Protein AF-A0A2U1WDA7-F1 (afdb_monomer_lite)

Foldseek 3Di:
DDFPDWFAAPVLKIWTWDKDFDDDPDPPAGKIKIWTFIFNNDDDDPPPCPRTPDTDDIDIDGHCVPPVNVVVVVVVSVVSNVVRNVVSVVVVPPPPPPPCDVVNVVVVVVVVVPDD

Structure (mmCIF, N/CA/C/O backbone):
data_AF-A0A2U1WDA7-F1
#
_entry.id   AF-A0A2U1WDA7-F1
#
loop_
_atom_site.group_PDB
_atom_site.id
_atom_site.type_symbol
_atom_site.label_atom_id
_atom_site.label_alt_id
_atom_site.label_comp_id
_atom_site.label_asym_id
_atom_site.label_entity_id
_atom_site.label_seq_id
_atom_site.pdbx_PDB_ins_code
_atom_site.Cartn_x
_atom_site.Cartn_y
_atom_site.Cartn_z
_atom_site.occupancy
_atom_site.B_iso_or_equiv
_atom_site.auth_seq_id
_atom_site.auth_comp_id
_atom_site.auth_asym_id
_atom_site.auth_atom_id
_atom_site.pdbx_PDB_model_num
ATOM 1 N N . MET A 1 1 ? 1.198 -11.145 -5.969 1.00 81.44 1 MET A N 1
ATOM 2 C CA . MET A 1 1 ? 0.897 -9.992 -5.100 1.00 81.44 1 MET A CA 1
ATOM 3 C C . MET A 1 1 ? 1.524 -10.260 -3.754 1.00 81.44 1 MET A C 1
ATOM 5 O O . MET A 1 1 ? 1.516 -11.413 -3.340 1.00 81.44 1 MET A O 1
ATOM 9 N N . VAL A 1 2 ? 2.064 -9.236 -3.106 1.00 88.19 2 VAL A N 1
ATOM 10 C CA . VAL A 1 2 ? 2.672 -9.324 -1.777 1.00 88.19 2 VAL A CA 1
ATOM 11 C C . VAL A 1 2 ? 2.154 -8.162 -0.936 1.00 88.19 2 VAL A C 1
ATOM 13 O O . VAL A 1 2 ? 2.193 -7.021 -1.388 1.00 88.19 2 VAL A O 1
ATOM 16 N N . VAL A 1 3 ? 1.664 -8.434 0.274 1.00 89.62 3 VAL A N 1
ATOM 17 C CA . VAL A 1 3 ? 1.397 -7.372 1.254 1.00 89.62 3 VAL A CA 1
ATOM 18 C C . VAL A 1 3 ? 2.739 -6.976 1.857 1.00 89.62 3 VAL A C 1
ATOM 20 O O . VAL A 1 3 ? 3.414 -7.798 2.468 1.00 89.62 3 VAL A O 1
ATOM 23 N N . LEU A 1 4 ? 3.150 -5.733 1.626 1.00 93.00 4 LEU A N 1
ATOM 24 C CA . LEU A 1 4 ? 4.424 -5.203 2.104 1.00 93.00 4 LEU A CA 1
ATOM 25 C C . LEU A 1 4 ? 4.319 -4.639 3.522 1.00 93.00 4 LEU A C 1
ATOM 27 O O . LEU A 1 4 ? 5.334 -4.567 4.211 1.00 93.00 4 LEU A O 1
ATOM 31 N N . HIS A 1 5 ? 3.128 -4.178 3.918 1.00 94.00 5 HIS A N 1
ATOM 32 C CA . HIS A 1 5 ? 2.869 -3.586 5.231 1.00 94.00 5 HIS A CA 1
ATOM 33 C C . HIS A 1 5 ? 1.374 -3.513 5.533 1.00 94.00 5 HIS A C 1
ATOM 35 O O . HIS A 1 5 ? 0.576 -3.294 4.619 1.00 94.00 5 HIS A O 1
ATOM 41 N N . THR A 1 6 ? 1.029 -3.618 6.814 1.00 92.50 6 THR A N 1
ATOM 42 C CA . THR A 1 6 ? -0.327 -3.429 7.336 1.00 92.50 6 THR A CA 1
ATOM 43 C C . THR A 1 6 ? -0.252 -2.585 8.601 1.00 92.50 6 THR A C 1
ATOM 45 O O . THR A 1 6 ? 0.450 -2.953 9.539 1.00 92.50 6 THR A O 1
ATOM 48 N N . ALA A 1 7 ? -1.002 -1.488 8.637 1.00 92.56 7 ALA A N 1
ATOM 49 C CA . ALA A 1 7 ? -1.170 -0.639 9.807 1.00 92.56 7 ALA A CA 1
ATOM 50 C C . ALA A 1 7 ? -2.637 -0.680 10.257 1.00 92.56 7 ALA A C 1
ATOM 52 O O . ALA A 1 7 ? -3.526 -0.284 9.502 1.00 92.56 7 ALA A O 1
ATOM 53 N N . ALA A 1 8 ? -2.887 -1.177 11.467 1.00 90.25 8 ALA A N 1
ATOM 54 C CA . ALA A 1 8 ? -4.227 -1.258 12.041 1.00 90.25 8 ALA A CA 1
ATOM 55 C C . ALA A 1 8 ? -4.585 0.039 12.777 1.00 90.25 8 ALA A C 1
ATOM 57 O O . ALA A 1 8 ? -3.786 0.555 13.561 1.00 90.25 8 ALA A O 1
ATOM 58 N N . ALA A 1 9 ? -5.784 0.557 12.528 1.00 88.00 9 ALA A N 1
ATOM 59 C CA . ALA A 1 9 ? -6.375 1.667 13.261 1.00 88.00 9 ALA A CA 1
ATOM 60 C C . ALA A 1 9 ? -7.216 1.156 14.443 1.00 88.00 9 ALA A C 1
ATOM 62 O O . ALA A 1 9 ? -7.683 0.017 14.458 1.00 88.00 9 ALA A O 1
ATOM 63 N N . CYS A 1 10 ? -7.435 2.012 15.442 1.00 82.19 10 CYS A N 1
ATOM 64 C CA . CYS A 1 10 ? -8.169 1.644 16.658 1.00 82.19 10 CYS A CA 1
ATOM 65 C C . CYS A 1 10 ? -9.668 1.386 16.435 1.00 82.19 10 CYS A C 1
ATOM 67 O O . CYS A 1 10 ? -10.298 0.738 17.263 1.00 82.19 10 CYS A O 1
ATOM 69 N N . ASP A 1 11 ? -10.239 1.875 15.335 1.00 82.00 11 ASP A N 1
ATOM 70 C CA . ASP A 1 11 ? -11.646 1.674 14.968 1.00 82.00 11 ASP A CA 1
ATOM 71 C C . ASP A 1 11 ? -11.886 0.393 14.151 1.00 82.00 11 ASP A C 1
ATOM 73 O O . ASP A 1 11 ? -12.978 0.178 13.628 1.00 82.00 11 ASP A O 1
ATOM 77 N N . GLY A 1 12 ? -10.864 -0.460 14.039 1.00 80.75 12 GLY A N 1
ATOM 78 C CA . GLY A 1 12 ? -10.935 -1.742 13.351 1.00 80.75 12 GLY A CA 1
ATOM 79 C C . GLY A 1 12 ? -10.576 -1.684 11.870 1.00 80.75 12 GLY A C 1
ATOM 80 O O . GLY A 1 12 ? -10.477 -2.740 11.257 1.00 80.75 12 GLY A O 1
ATOM 81 N N . ARG A 1 13 ? -10.325 -0.508 11.281 1.00 86.56 13 ARG A N 1
ATOM 82 C CA . ARG A 1 13 ? -9.858 -0.405 9.889 1.00 86.56 13 ARG A CA 1
ATOM 83 C C . ARG A 1 13 ? -8.381 -0.759 9.758 1.00 86.56 13 ARG A C 1
ATOM 85 O O . ARG A 1 13 ? -7.596 -0.508 10.667 1.00 86.56 13 ARG A O 1
ATOM 92 N N . ASN A 1 14 ? -7.969 -1.248 8.586 1.00 90.19 14 ASN A N 1
ATOM 93 C CA . ASN A 1 14 ? -6.544 -1.427 8.280 1.00 90.19 14 ASN A CA 1
ATOM 94 C C . ASN A 1 14 ? -6.125 -0.655 7.032 1.00 90.19 14 ASN A C 1
ATOM 96 O O . ASN A 1 14 ? -6.825 -0.656 6.020 1.00 90.19 14 ASN A O 1
ATOM 100 N N . TYR A 1 15 ? -4.927 -0.084 7.076 1.00 91.50 15 TYR A N 1
ATOM 101 C CA . TYR A 1 15 ? -4.249 0.533 5.946 1.00 91.50 15 TYR A CA 1
ATOM 102 C C . TYR A 1 15 ? -3.142 -0.395 5.455 1.00 91.50 15 TYR A C 1
ATOM 104 O O . TYR A 1 15 ? -2.208 -0.710 6.192 1.00 91.50 15 TYR A O 1
ATOM 112 N N . VAL A 1 16 ? -3.240 -0.849 4.210 1.00 92.69 16 VAL A N 1
ATOM 113 C CA . VAL A 1 16 ? -2.348 -1.867 3.645 1.00 92.69 16 VAL A CA 1
ATOM 114 C C . VAL A 1 16 ? -1.563 -1.324 2.464 1.00 92.69 16 VAL A C 1
ATOM 116 O O . VAL A 1 16 ? -2.108 -0.647 1.590 1.00 92.69 16 VAL A O 1
ATOM 119 N N . VAL A 1 17 ? -0.273 -1.653 2.426 1.00 93.69 17 VAL A N 1
ATOM 120 C CA . VAL A 1 17 ? 0.602 -1.407 1.279 1.00 93.69 17 VAL A CA 1
ATOM 121 C C . VAL A 1 17 ? 0.811 -2.724 0.558 1.00 93.69 17 VAL A C 1
ATOM 123 O O . VAL A 1 17 ? 1.318 -3.688 1.132 1.00 93.69 17 VAL A O 1
ATOM 126 N N . VAL A 1 18 ? 0.435 -2.765 -0.712 1.00 91.44 18 VAL A N 1
ATOM 127 C CA . VAL A 1 18 ? 0.420 -3.985 -1.512 1.00 91.44 18 VAL A CA 1
ATOM 128 C C . VAL A 1 18 ? 1.258 -3.791 -2.760 1.00 91.44 18 VAL A C 1
ATOM 130 O O . VAL A 1 18 ? 1.134 -2.788 -3.461 1.00 91.44 18 VAL A O 1
ATOM 133 N N . GLU A 1 19 ? 2.090 -4.780 -3.057 1.00 91.19 19 GLU A N 1
ATOM 134 C CA . GLU A 1 19 ? 2.769 -4.902 -4.333 1.00 91.19 19 GLU A CA 1
ATOM 135 C C . GLU A 1 19 ? 2.062 -5.905 -5.243 1.00 91.19 19 GLU A C 1
ATOM 137 O O . GLU A 1 19 ? 1.815 -7.066 -4.898 1.00 91.19 19 GLU A O 1
ATOM 142 N N . TYR A 1 20 ? 1.850 -5.476 -6.477 1.00 87.50 20 TYR A N 1
ATOM 143 C CA . TYR A 1 20 ? 1.437 -6.292 -7.595 1.00 87.50 20 TYR A CA 1
ATOM 144 C C . TYR A 1 20 ? 2.594 -6.494 -8.564 1.00 87.50 20 TYR A C 1
ATOM 146 O O . TYR A 1 20 ? 3.188 -5.542 -9.064 1.00 87.50 20 TYR A O 1
ATOM 154 N N . ALA A 1 21 ? 2.859 -7.759 -8.869 1.00 83.50 21 ALA A N 1
ATOM 155 C CA . ALA A 1 21 ? 3.682 -8.161 -9.994 1.00 83.50 21 ALA A CA 1
ATOM 156 C C . ALA A 1 21 ? 2.718 -8.612 -11.102 1.00 83.50 21 ALA A C 1
ATOM 158 O O . ALA A 1 21 ? 2.103 -9.675 -10.939 1.00 83.50 21 ALA A O 1
ATOM 159 N N . PRO A 1 22 ? 2.488 -7.830 -12.173 1.00 71.12 22 PRO A N 1
ATOM 160 C CA . PRO A 1 22 ? 1.784 -8.348 -13.340 1.00 71.12 22 PRO A CA 1
ATOM 161 C C . PRO A 1 22 ? 2.496 -9.620 -13.824 1.00 71.12 22 PRO A C 1
ATOM 163 O O . PRO A 1 22 ? 3.728 -9.669 -13.876 1.00 71.12 22 PRO A O 1
ATOM 166 N N . LYS A 1 23 ? 1.731 -10.682 -14.124 1.00 63.19 23 LYS A N 1
ATOM 167 C CA . LYS A 1 23 ? 2.302 -11.918 -14.678 1.00 63.19 23 LYS A CA 1
ATOM 168 C C . LYS A 1 23 ? 3.035 -11.552 -15.973 1.00 63.19 23 LYS A C 1
ATOM 170 O O . LYS A 1 23 ? 2.447 -10.962 -16.873 1.00 63.19 23 LYS A O 1
ATOM 175 N N . GLN A 1 24 ? 4.334 -11.838 -15.983 1.00 56.44 24 GLN A N 1
ATOM 176 C CA . GLN A 1 24 ? 5.311 -11.417 -16.983 1.00 56.44 24 GLN A CA 1
ATOM 177 C C . GLN A 1 24 ? 4.842 -11.709 -18.413 1.00 56.44 24 GLN A C 1
ATOM 179 O O . GLN A 1 24 ? 4.643 -12.866 -18.770 1.00 56.44 24 GLN A O 1
ATOM 184 N N . GLY A 1 25 ? 4.743 -10.665 -19.239 1.00 54.59 25 GLY A N 1
ATOM 185 C CA . GLY A 1 25 ? 4.708 -10.817 -20.695 1.00 54.59 25 GLY A CA 1
ATOM 186 C C . GLY A 1 25 ? 6.101 -11.038 -21.297 1.00 54.59 25 GLY A C 1
ATOM 187 O O . GLY A 1 25 ? 6.210 -11.666 -22.341 1.00 54.59 25 GLY A O 1
ATOM 188 N N . CYS A 1 26 ? 7.174 -10.585 -20.628 1.00 60.41 26 CYS A N 1
ATOM 189 C CA . CYS A 1 26 ? 8.542 -10.629 -21.155 1.00 60.41 26 CYS A CA 1
ATOM 190 C C . CYS A 1 26 ? 9.600 -10.670 -20.037 1.00 60.41 26 CYS A C 1
ATOM 192 O O . CYS A 1 26 ? 9.463 -10.025 -19.002 1.00 60.41 26 CYS A O 1
ATOM 194 N N . ARG A 1 27 ? 10.707 -11.388 -20.279 1.00 67.75 27 ARG A N 1
ATOM 195 C CA . ARG A 1 27 ? 11.839 -11.599 -19.343 1.00 67.75 27 ARG A CA 1
ATOM 196 C C . ARG A 1 27 ? 12.716 -10.348 -19.120 1.00 67.75 27 ARG A C 1
ATOM 198 O O . ARG A 1 27 ? 13.573 -10.346 -18.230 1.00 67.75 27 ARG A O 1
ATOM 205 N N . TRP A 1 28 ? 12.515 -9.321 -19.947 1.00 74.25 28 TRP A N 1
ATOM 206 C CA . TRP A 1 28 ? 13.391 -8.155 -20.103 1.00 74.25 28 TRP A CA 1
ATOM 207 C C . TRP A 1 28 ? 13.072 -6.985 -19.170 1.00 74.25 28 TRP A C 1
ATOM 209 O O . TRP A 1 28 ? 13.984 -6.233 -18.847 1.00 74.25 28 TRP A O 1
ATOM 219 N N . TYR A 1 29 ? 11.832 -6.862 -18.696 1.00 81.44 29 TYR A N 1
ATOM 220 C CA . TYR A 1 29 ? 11.414 -5.819 -17.759 1.00 81.44 29 TYR A CA 1
ATOM 221 C C . TYR A 1 29 ? 10.737 -6.433 -16.537 1.00 81.44 29 TYR A C 1
ATOM 223 O O . TYR A 1 29 ? 10.142 -7.512 -16.603 1.00 81.44 29 TYR A O 1
ATOM 231 N N . GLU A 1 30 ? 10.840 -5.747 -15.404 1.00 86.50 30 GLU A N 1
ATOM 232 C CA . GLU A 1 30 ? 10.218 -6.159 -14.155 1.00 86.50 30 GLU A CA 1
ATOM 233 C C . GLU A 1 30 ? 9.219 -5.105 -13.685 1.00 86.50 30 GLU A C 1
ATOM 235 O O . GLU A 1 30 ? 9.520 -4.260 -12.841 1.00 86.50 30 GLU A O 1
ATOM 240 N N . ALA A 1 31 ? 8.016 -5.162 -14.252 1.00 88.38 31 ALA A N 1
ATOM 241 C CA . ALA A 1 31 ? 6.954 -4.241 -13.891 1.00 88.38 31 ALA A CA 1
ATOM 242 C C . ALA A 1 31 ? 6.436 -4.527 -12.474 1.00 88.38 31 ALA A C 1
ATOM 244 O O . ALA A 1 31 ? 6.254 -5.685 -12.085 1.00 88.38 31 ALA A O 1
ATOM 245 N N . ARG A 1 32 ? 6.177 -3.467 -11.706 1.00 90.31 32 ARG A N 1
ATOM 246 C CA . ARG A 1 32 ? 5.619 -3.519 -10.348 1.00 90.31 32 ARG A CA 1
ATOM 247 C C . ARG A 1 32 ? 4.561 -2.444 -10.189 1.00 90.31 32 ARG A C 1
ATOM 249 O O . ARG A 1 32 ? 4.717 -1.343 -10.696 1.00 90.31 32 ARG A O 1
ATOM 256 N N . ARG A 1 33 ? 3.510 -2.730 -9.434 1.00 91.06 33 ARG A N 1
ATOM 257 C CA . ARG A 1 33 ? 2.501 -1.739 -9.053 1.00 91.06 33 ARG A CA 1
ATOM 258 C C . ARG A 1 33 ? 2.349 -1.718 -7.541 1.00 91.06 33 ARG A C 1
ATOM 260 O O . ARG A 1 33 ? 2.194 -2.769 -6.929 1.00 91.06 33 ARG A O 1
ATOM 267 N N . LEU A 1 34 ? 2.425 -0.536 -6.947 1.00 93.50 34 LEU A N 1
ATOM 268 C CA . LEU A 1 34 ? 2.277 -0.306 -5.515 1.00 93.50 34 LEU A CA 1
ATOM 269 C C . LEU A 1 34 ? 0.928 0.346 -5.243 1.00 93.50 34 LEU A C 1
ATOM 271 O O . LEU A 1 34 ? 0.578 1.345 -5.870 1.00 93.50 34 LEU A O 1
ATOM 275 N N . VAL A 1 35 ? 0.198 -0.200 -4.278 1.00 92.06 35 VAL A N 1
ATOM 276 C CA . VAL A 1 35 ? -1.111 0.303 -3.864 1.00 92.06 35 VAL A CA 1
ATOM 277 C C . VAL A 1 35 ? -1.103 0.545 -2.361 1.00 92.06 35 VAL A C 1
ATOM 279 O O . VAL A 1 35 ? -0.670 -0.320 -1.606 1.00 92.06 35 VAL A O 1
ATOM 282 N N . LEU A 1 36 ? -1.599 1.705 -1.932 1.00 94.06 36 LEU A N 1
ATOM 283 C CA . LEU A 1 36 ? -1.974 1.980 -0.544 1.00 94.06 36 LEU A CA 1
ATOM 284 C C . LEU A 1 36 ? -3.498 2.037 -0.466 1.00 94.06 36 LEU A C 1
ATOM 286 O O . LEU A 1 36 ? -4.114 2.895 -1.107 1.00 94.06 36 LEU A O 1
ATOM 290 N N . ALA A 1 37 ? -4.088 1.149 0.325 1.00 90.62 37 ALA A N 1
ATOM 291 C CA . ALA A 1 37 ? -5.532 0.991 0.432 1.00 90.62 37 ALA A CA 1
ATOM 292 C C . ALA A 1 37 ? -6.008 0.940 1.890 1.00 90.62 37 ALA A C 1
ATOM 294 O O . ALA A 1 37 ? -5.296 0.464 2.768 1.00 90.62 37 ALA A O 1
ATOM 295 N N . GLU A 1 38 ? -7.225 1.421 2.117 1.00 91.00 38 GLU A N 1
ATOM 296 C CA . GLU A 1 38 ? -8.029 1.204 3.317 1.00 91.00 38 GLU A CA 1
ATOM 297 C C . GLU A 1 38 ? -8.831 -0.079 3.159 1.00 91.00 38 GLU A C 1
ATOM 299 O O . GLU A 1 38 ? -9.433 -0.319 2.108 1.00 91.00 38 GLU A O 1
ATOM 304 N N . THR A 1 39 ? -8.890 -0.861 4.224 1.00 88.38 39 THR A N 1
ATOM 305 C CA . THR A 1 39 ? -9.749 -2.033 4.330 1.00 88.38 39 THR A CA 1
ATOM 306 C C . THR A 1 39 ? -10.645 -1.926 5.548 1.00 88.38 39 THR A C 1
ATOM 308 O O . THR A 1 39 ? -10.291 -1.282 6.538 1.00 88.38 39 THR A O 1
ATOM 311 N N . ASP A 1 40 ? -11.783 -2.603 5.480 1.00 82.44 40 ASP A N 1
ATOM 312 C CA . ASP A 1 40 ? -12.802 -2.696 6.532 1.00 82.44 40 ASP A CA 1
ATOM 313 C C . ASP A 1 40 ? -12.364 -3.476 7.791 1.00 82.44 40 ASP A C 1
ATOM 315 O O . ASP A 1 40 ? -13.196 -3.817 8.625 1.00 82.44 40 ASP A O 1
ATOM 319 N N . GLY A 1 41 ? -11.070 -3.780 7.927 1.00 71.25 41 GLY A N 1
ATOM 320 C CA . GLY A 1 41 ? -10.524 -4.572 9.028 1.00 71.25 41 GLY A CA 1
ATOM 321 C C . GLY A 1 41 ? -10.262 -6.031 8.683 1.00 71.25 41 GLY A C 1
ATOM 322 O O . GLY A 1 41 ? -9.505 -6.705 9.384 1.00 71.25 41 GLY A O 1
ATOM 323 N N . THR A 1 42 ? -10.805 -6.526 7.572 1.00 75.31 42 THR A N 1
ATOM 324 C CA . THR A 1 42 ? -10.493 -7.876 7.097 1.00 75.31 42 THR A CA 1
ATOM 325 C C . THR A 1 42 ? -9.139 -7.928 6.385 1.00 75.31 42 THR A C 1
ATOM 327 O O . THR A 1 42 ? -8.679 -6.956 5.780 1.00 75.31 42 THR A O 1
ATOM 330 N N . LEU A 1 43 ? -8.473 -9.087 6.449 1.00 66.88 43 LEU A N 1
ATOM 331 C CA . LEU A 1 43 ? -7.207 -9.315 5.748 1.00 66.88 43 LEU A CA 1
ATOM 332 C C . LEU A 1 43 ? -7.371 -9.062 4.246 1.00 66.88 43 LEU A C 1
ATOM 334 O O . LEU A 1 43 ? -8.338 -9.500 3.625 1.00 66.88 43 LEU A O 1
ATOM 338 N N . TYR A 1 44 ? -6.410 -8.363 3.645 1.00 67.94 44 TYR A N 1
ATOM 339 C CA . TYR A 1 44 ? -6.439 -8.037 2.223 1.00 67.94 44 TYR A CA 1
ATOM 340 C C . TYR A 1 44 ? -6.402 -9.308 1.359 1.00 67.94 44 TYR A C 1
ATOM 342 O O . TYR A 1 44 ? -5.347 -9.926 1.198 1.00 67.94 44 TYR A O 1
ATOM 350 N N . TYR A 1 45 ? -7.542 -9.691 0.776 1.00 59.81 45 TYR A N 1
ATOM 351 C CA . TYR A 1 45 ? -7.644 -10.831 -0.133 1.00 59.81 45 TYR A CA 1
ATOM 352 C C . TYR A 1 45 ? -7.886 -10.343 -1.563 1.00 59.81 45 TYR A C 1
ATOM 354 O O . TYR A 1 45 ? -8.921 -9.771 -1.906 1.00 59.81 45 TYR A O 1
ATOM 362 N N . GLN A 1 46 ? -6.889 -10.603 -2.409 1.00 56.50 46 GLN A N 1
ATOM 363 C CA . GLN A 1 46 ? -6.748 -10.089 -3.771 1.00 56.50 46 GLN A CA 1
ATOM 364 C C . GLN A 1 46 ? -7.940 -10.364 -4.696 1.00 56.50 46 GLN A C 1
ATOM 366 O O . GLN A 1 46 ? -8.136 -9.643 -5.669 1.00 56.50 46 GLN A O 1
ATOM 371 N N . THR A 1 47 ? -8.708 -11.425 -4.454 1.00 48.47 47 THR A N 1
ATOM 372 C CA . THR A 1 47 ? -9.519 -12.031 -5.513 1.00 48.47 47 THR A CA 1
ATOM 373 C C . THR A 1 47 ? -10.683 -11.158 -5.972 1.00 48.47 47 THR A C 1
ATOM 375 O O . THR A 1 47 ? -11.119 -11.337 -7.098 1.00 48.47 47 THR A O 1
ATOM 378 N N . ASN A 1 48 ? -11.156 -10.201 -5.160 1.00 48.84 48 ASN A N 1
ATOM 379 C CA . ASN A 1 48 ? -12.239 -9.294 -5.567 1.00 48.84 48 ASN A CA 1
ATOM 380 C C . ASN A 1 48 ? -12.130 -7.849 -5.045 1.00 48.84 48 ASN A C 1
ATOM 382 O O . ASN A 1 48 ? -13.043 -7.069 -5.298 1.00 48.84 48 ASN A O 1
ATOM 386 N N . GLY A 1 49 ? -11.100 -7.485 -4.266 1.00 56.84 49 GLY A N 1
ATOM 387 C CA . GLY A 1 49 ? -11.023 -6.151 -3.644 1.00 56.84 49 GLY A CA 1
ATOM 388 C C . GLY A 1 49 ? -12.247 -5.782 -2.788 1.00 56.84 49 GLY A C 1
ATOM 389 O O . GLY A 1 49 ? -12.458 -4.613 -2.499 1.00 56.84 49 GLY A O 1
ATOM 390 N N . ARG A 1 50 ? -13.071 -6.766 -2.399 1.00 65.75 50 ARG A N 1
ATOM 391 C CA . ARG A 1 50 ? -14.375 -6.560 -1.744 1.00 65.75 50 ARG A CA 1
ATOM 392 C C . ARG A 1 50 ? -14.269 -5.881 -0.388 1.00 65.75 50 ARG A C 1
ATOM 394 O O . ARG A 1 50 ? -15.215 -5.236 0.033 1.00 65.75 50 ARG A O 1
ATOM 401 N N . ASN A 1 51 ? -13.131 -6.049 0.265 1.00 76.56 51 ASN A N 1
ATOM 402 C CA . ASN A 1 51 ? -12.829 -5.431 1.539 1.00 76.56 51 ASN A CA 1
ATOM 403 C C . ASN A 1 51 ? -12.064 -4.115 1.414 1.00 76.56 51 ASN A C 1
ATOM 405 O O . ASN A 1 51 ? -11.766 -3.494 2.429 1.00 76.56 51 ASN A O 1
ATOM 409 N N . VAL A 1 52 ? -11.716 -3.689 0.195 1.00 81.69 52 VAL A N 1
ATOM 410 C CA . VAL A 1 52 ? -11.099 -2.385 -0.034 1.00 81.69 52 VAL A CA 1
ATOM 411 C C . VAL A 1 52 ? -12.186 -1.331 0.021 1.00 81.69 52 VAL A C 1
ATOM 413 O O . VAL A 1 52 ? -13.027 -1.236 -0.868 1.00 81.69 52 VAL A O 1
ATOM 416 N N . VAL A 1 53 ? -12.132 -0.512 1.062 1.00 82.81 53 VAL A N 1
ATOM 417 C CA . VAL A 1 53 ? -13.050 0.612 1.253 1.00 82.81 53 VAL A CA 1
ATOM 418 C C . VAL A 1 53 ? -12.606 1.789 0.389 1.00 82.81 53 VAL A C 1
ATOM 420 O O . VAL A 1 53 ? -13.424 2.473 -0.225 1.00 82.81 53 VAL A O 1
ATOM 423 N N . ARG A 1 54 ? -11.291 2.032 0.323 1.00 85.50 54 ARG A N 1
ATOM 424 C CA . ARG A 1 54 ? -10.724 3.194 -0.367 1.00 85.50 54 ARG A CA 1
ATOM 425 C C . ARG A 1 54 ? -9.304 2.936 -0.851 1.00 85.50 54 ARG A C 1
ATOM 427 O O . ARG A 1 54 ? -8.517 2.297 -0.165 1.00 85.50 54 ARG A O 1
ATOM 434 N N . ILE A 1 55 ? -8.942 3.497 -2.002 1.00 88.81 55 ILE A N 1
ATOM 435 C CA . ILE A 1 55 ? -7.557 3.529 -2.490 1.00 88.81 55 ILE A CA 1
ATOM 436 C C . ILE A 1 55 ? -7.016 4.952 -2.335 1.00 88.81 55 ILE A C 1
ATOM 438 O O . ILE A 1 55 ? -7.633 5.910 -2.798 1.00 88.81 55 ILE A O 1
ATOM 442 N N . PHE A 1 56 ? -5.861 5.095 -1.685 1.00 89.38 56 PHE A N 1
ATOM 443 C CA . PHE A 1 56 ? -5.189 6.387 -1.503 1.00 89.38 56 PHE A CA 1
ATOM 444 C C . PHE A 1 56 ? -4.113 6.632 -2.548 1.00 89.38 56 PHE A C 1
ATOM 446 O O . PHE A 1 56 ? -3.924 7.763 -3.002 1.00 89.38 56 PHE A O 1
ATOM 453 N N . LYS A 1 57 ? -3.365 5.582 -2.889 1.00 93.56 57 LYS A N 1
ATOM 454 C CA . LYS A 1 57 ? -2.307 5.638 -3.894 1.00 93.56 57 LYS A CA 1
ATOM 455 C C . LYS A 1 57 ? -2.276 4.371 -4.712 1.00 93.56 57 LYS A C 1
ATOM 457 O O . LYS A 1 57 ? -2.487 3.281 -4.192 1.00 93.56 57 LYS A O 1
ATOM 462 N N . ASP A 1 58 ? -1.962 4.571 -5.979 1.00 92.44 58 ASP A N 1
ATOM 463 C CA . 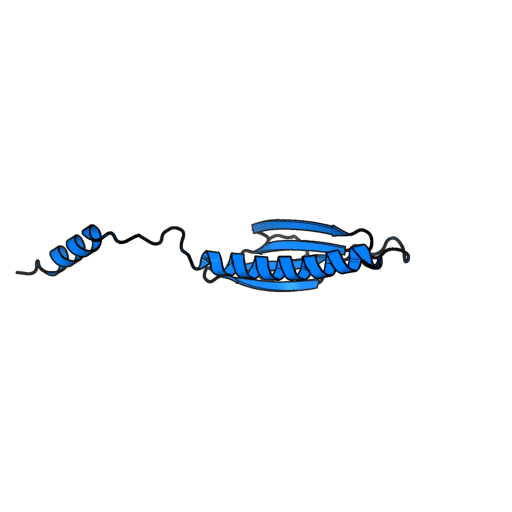ASP A 1 58 ? -1.857 3.545 -6.991 1.00 92.44 58 ASP A CA 1
ATOM 464 C C . ASP A 1 58 ? -0.797 3.994 -7.996 1.00 92.44 58 ASP A C 1
ATOM 466 O O . ASP A 1 58 ? -0.949 5.027 -8.649 1.00 92.44 58 ASP A O 1
ATOM 470 N N . ILE A 1 59 ? 0.336 3.300 -8.008 1.00 93.62 59 ILE A N 1
ATOM 471 C CA . ILE A 1 59 ? 1.538 3.715 -8.730 1.00 93.62 59 ILE A CA 1
ATOM 472 C C . ILE A 1 59 ? 2.065 2.509 -9.486 1.00 93.62 59 ILE A C 1
ATOM 474 O O . ILE A 1 59 ? 2.251 1.449 -8.895 1.00 93.62 59 ILE A O 1
ATOM 478 N N . SER A 1 60 ? 2.341 2.680 -10.775 1.00 92.12 60 SER A N 1
ATOM 479 C CA . 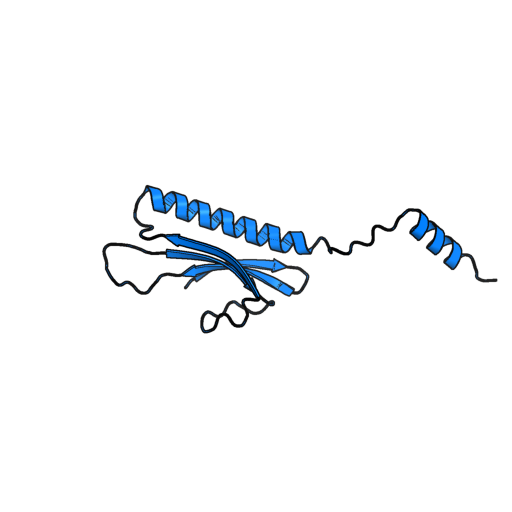SER A 1 60 ? 2.929 1.638 -11.615 1.00 92.12 60 SER A CA 1
ATOM 480 C C . SER A 1 60 ? 4.357 2.007 -12.008 1.00 92.12 60 SER A C 1
ATOM 482 O O . SER A 1 60 ? 4.658 3.167 -12.269 1.00 92.12 60 SER A O 1
ATOM 484 N N . TYR A 1 61 ? 5.218 0.999 -12.036 1.00 90.81 61 TYR A N 1
ATOM 485 C CA . TYR A 1 61 ? 6.604 1.054 -12.468 1.00 90.81 61 TYR A CA 1
ATOM 486 C C . TYR A 1 61 ? 6.792 0.033 -13.583 1.00 90.81 61 TYR A C 1
ATOM 488 O O . TYR A 1 61 ? 6.503 -1.147 -13.378 1.00 90.81 61 TYR A O 1
ATOM 496 N N . ASP A 1 62 ? 7.296 0.471 -14.734 1.00 87.56 62 ASP A N 1
ATOM 497 C CA . ASP A 1 62 ? 7.455 -0.397 -15.907 1.00 87.56 62 ASP A CA 1
ATOM 498 C C . ASP A 1 62 ? 8.630 -1.371 -15.760 1.00 87.56 62 ASP A C 1
ATOM 500 O O . ASP A 1 62 ? 8.539 -2.531 -16.163 1.00 87.56 62 ASP A O 1
ATOM 504 N N . ASP A 1 63 ? 9.725 -0.922 -15.136 1.00 89.50 63 ASP A N 1
ATOM 505 C CA . ASP A 1 63 ? 10.884 -1.768 -14.862 1.00 89.50 63 ASP A CA 1
ATOM 506 C C . ASP A 1 63 ? 11.656 -1.347 -13.605 1.00 89.50 63 ASP A C 1
ATOM 508 O O . ASP A 1 63 ? 12.472 -0.423 -13.625 1.00 89.50 63 ASP A O 1
ATOM 512 N N . VAL A 1 64 ? 11.475 -2.084 -12.508 1.00 89.69 64 VAL A N 1
ATOM 513 C CA . VAL A 1 64 ? 12.220 -1.843 -11.259 1.00 89.69 64 VAL A CA 1
ATOM 514 C C . VAL A 1 64 ? 13.667 -2.354 -11.297 1.00 89.69 64 VAL A C 1
ATOM 516 O O . VAL A 1 64 ? 14.420 -2.157 -10.335 1.00 89.69 64 VAL A O 1
ATOM 519 N N . ARG A 1 65 ? 14.108 -3.003 -12.388 1.00 86.44 65 ARG A N 1
ATOM 520 C CA . ARG A 1 65 ? 15.524 -3.362 -12.569 1.00 86.44 65 ARG A CA 1
ATOM 521 C C . ARG A 1 65 ? 16.366 -2.161 -12.959 1.00 86.44 65 ARG A C 1
ATOM 523 O O . ARG A 1 65 ? 17.521 -2.109 -12.526 1.00 86.44 65 ARG A O 1
ATOM 530 N N . SER A 1 66 ? 15.812 -1.209 -13.706 1.00 90.25 66 SER A N 1
ATOM 531 C CA . SER A 1 66 ? 16.487 0.045 -14.039 1.00 90.25 66 SER A CA 1
ATOM 532 C C . SER A 1 66 ? 16.971 0.762 -12.774 1.00 90.25 66 SER A C 1
ATOM 534 O O . SER A 1 66 ? 16.240 0.879 -11.792 1.00 90.25 66 SER A O 1
ATOM 536 N N . ARG A 1 67 ? 18.227 1.233 -12.762 1.00 89.19 67 ARG A N 1
ATOM 537 C CA . ARG A 1 67 ? 18.878 1.760 -11.545 1.00 89.19 67 ARG A CA 1
ATOM 538 C C . ARG A 1 67 ? 18.129 2.953 -10.951 1.00 89.19 67 ARG A C 1
ATOM 540 O O . ARG A 1 67 ? 17.976 3.018 -9.735 1.00 89.19 67 ARG A O 1
ATOM 547 N N . SER A 1 68 ? 17.690 3.887 -11.791 1.00 88.44 68 SER A N 1
ATOM 548 C CA . SER A 1 68 ? 16.938 5.079 -11.381 1.00 88.44 68 SER A CA 1
ATOM 549 C C . SER A 1 68 ? 15.572 4.700 -10.809 1.00 88.44 68 SER A C 1
ATOM 551 O O . SER A 1 68 ? 15.249 5.081 -9.685 1.00 88.44 68 SER A O 1
ATOM 553 N N . VAL A 1 69 ? 14.831 3.858 -11.531 1.00 91.56 69 VAL A N 1
ATOM 554 C CA . VAL A 1 69 ? 13.501 3.385 -11.124 1.00 91.56 69 VAL A CA 1
ATOM 555 C C . VAL A 1 69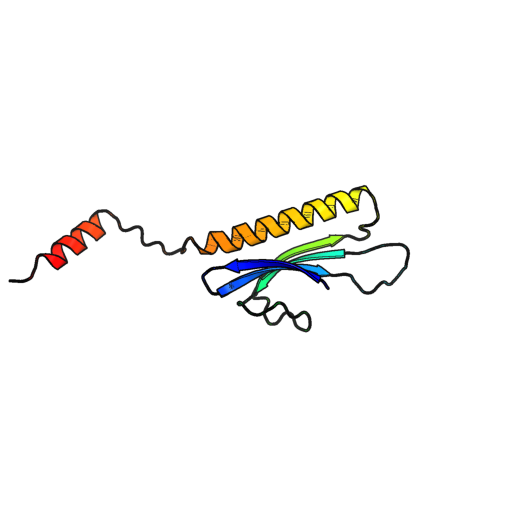 ? 13.571 2.576 -9.833 1.00 91.56 69 VAL A C 1
ATOM 557 O O . VAL A 1 69 ? 12.740 2.746 -8.949 1.00 91.56 69 VAL A O 1
ATOM 560 N N . ARG A 1 70 ? 14.600 1.737 -9.664 1.00 91.69 70 ARG A N 1
ATOM 561 C CA . ARG A 1 70 ? 14.793 0.918 -8.462 1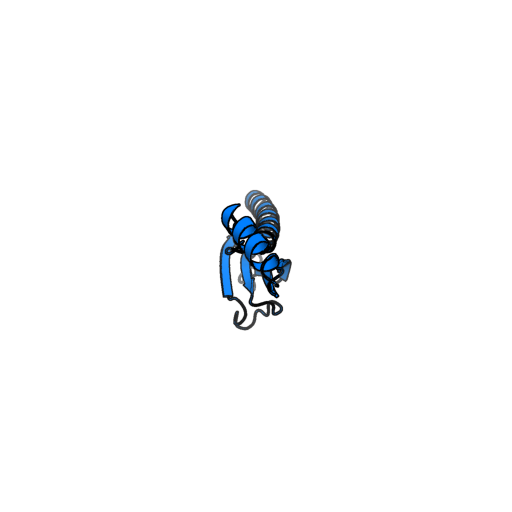.00 91.69 70 ARG A CA 1
ATOM 562 C C . ARG A 1 70 ? 14.876 1.758 -7.192 1.00 91.69 70 ARG A C 1
ATOM 564 O O . ARG A 1 70 ? 14.289 1.386 -6.176 1.00 91.69 70 ARG A O 1
ATOM 571 N N . TRP A 1 71 ? 15.632 2.856 -7.229 1.00 93.06 71 TRP A N 1
ATOM 572 C CA . TRP A 1 71 ? 15.775 3.746 -6.076 1.00 93.06 71 TRP A CA 1
ATOM 573 C C . TRP A 1 71 ? 14.477 4.477 -5.769 1.00 93.06 71 TRP A C 1
ATOM 575 O O . TRP A 1 71 ? 14.076 4.546 -4.607 1.00 93.06 71 TRP A O 1
ATOM 585 N N . GLU A 1 72 ? 13.798 4.964 -6.804 1.00 94.56 72 GLU A N 1
ATOM 586 C CA . GLU A 1 72 ? 12.503 5.612 -6.650 1.00 94.56 72 GLU A CA 1
ATOM 587 C C . GLU A 1 72 ? 11.460 4.655 -6.065 1.00 94.56 72 GLU A C 1
ATOM 589 O O . GLU A 1 72 ? 10.816 4.991 -5.072 1.00 94.56 72 GLU A O 1
ATOM 594 N N . TYR A 1 73 ? 11.358 3.446 -6.622 1.00 94.69 73 TYR A N 1
ATOM 595 C CA . TYR A 1 73 ? 10.473 2.379 -6.169 1.00 94.69 73 TYR A CA 1
ATOM 596 C C . TYR A 1 73 ? 10.724 2.041 -4.693 1.00 94.69 73 TYR A C 1
ATOM 598 O O . TYR A 1 73 ? 9.794 2.078 -3.889 1.00 94.69 73 TYR A O 1
ATOM 606 N N . ARG A 1 74 ? 11.982 1.798 -4.292 1.00 94.75 74 ARG A N 1
ATOM 607 C CA . ARG A 1 74 ? 12.327 1.506 -2.887 1.00 94.75 74 ARG A CA 1
ATOM 608 C C . ARG A 1 74 ? 11.952 2.659 -1.958 1.00 94.75 74 ARG A C 1
ATOM 610 O O . ARG A 1 74 ? 11.363 2.433 -0.905 1.00 94.75 74 ARG A O 1
ATOM 617 N N . GLY A 1 75 ? 12.254 3.893 -2.360 1.00 96.31 75 GLY A N 1
ATOM 618 C CA . GLY A 1 75 ? 11.863 5.078 -1.601 1.00 96.31 75 GLY A CA 1
ATOM 619 C C . GLY A 1 75 ? 10.345 5.236 -1.506 1.00 96.31 75 GLY A C 1
ATOM 620 O O . GLY A 1 75 ? 9.830 5.656 -0.472 1.00 96.31 75 GLY A O 1
ATOM 621 N N . MET A 1 76 ? 9.613 4.879 -2.562 1.00 97.06 76 MET A N 1
ATOM 622 C CA . MET A 1 76 ? 8.157 4.934 -2.579 1.00 97.06 76 MET A CA 1
ATOM 623 C C . MET A 1 76 ? 7.537 3.892 -1.655 1.00 97.06 76 MET A C 1
ATOM 625 O O . MET A 1 76 ? 6.626 4.242 -0.911 1.00 97.06 76 MET A O 1
ATOM 629 N N . VAL A 1 77 ? 8.060 2.662 -1.632 1.00 96.88 77 VAL A N 1
ATOM 630 C CA . VAL A 1 77 ? 7.635 1.629 -0.676 1.00 96.88 77 VAL A CA 1
ATOM 631 C C . VAL A 1 77 ? 7.696 2.173 0.751 1.00 96.88 77 VAL A C 1
ATOM 633 O O . VAL A 1 77 ? 6.682 2.183 1.443 1.00 96.88 77 VAL A O 1
ATOM 636 N N . GLU A 1 78 ? 8.842 2.708 1.171 1.00 97.81 78 GLU A N 1
ATOM 637 C CA . GLU A 1 78 ? 9.011 3.221 2.537 1.00 97.81 78 GLU A CA 1
ATOM 638 C C . GLU A 1 78 ? 8.128 4.446 2.834 1.00 97.81 78 GLU A C 1
ATOM 640 O O . GLU A 1 78 ? 7.575 4.567 3.930 1.00 97.81 78 GLU A O 1
ATOM 645 N N . ARG A 1 79 ? 7.912 5.333 1.851 1.00 97.81 79 ARG A N 1
ATOM 646 C CA . ARG A 1 79 ? 6.965 6.454 1.991 1.00 97.81 79 ARG A CA 1
ATOM 647 C C . ARG A 1 79 ? 5.527 5.978 2.176 1.00 97.81 79 ARG A C 1
ATOM 649 O O . ARG A 1 79 ? 4.817 6.533 3.010 1.00 97.81 79 ARG A O 1
ATOM 656 N N . LEU A 1 80 ? 5.092 4.970 1.420 1.00 97.31 80 LEU A N 1
ATOM 657 C CA . LEU A 1 80 ? 3.738 4.428 1.533 1.00 97.31 80 LEU A CA 1
ATOM 658 C C . LEU A 1 80 ? 3.526 3.711 2.869 1.00 97.31 80 LEU A C 1
ATOM 660 O O . LEU A 1 80 ? 2.465 3.879 3.462 1.00 97.31 80 LEU A O 1
ATOM 664 N N . LYS A 1 81 ? 4.534 2.988 3.378 1.00 97.38 81 LYS A N 1
ATOM 665 C CA . LYS A 1 81 ? 4.482 2.374 4.717 1.00 97.38 81 LYS A CA 1
ATOM 666 C C . LYS A 1 81 ? 4.290 3.423 5.806 1.00 97.38 81 LYS A C 1
ATOM 668 O O . LYS A 1 81 ? 3.312 3.367 6.544 1.00 97.38 81 LYS A O 1
ATOM 673 N N . ARG A 1 82 ? 5.146 4.452 5.818 1.00 97.69 82 ARG A N 1
ATOM 674 C CA . ARG A 1 82 ? 5.018 5.579 6.755 1.00 97.69 82 ARG A CA 1
ATOM 675 C C . ARG A 1 82 ? 3.651 6.247 6.642 1.00 97.69 82 ARG A C 1
ATOM 677 O O . ARG A 1 82 ? 3.059 6.605 7.656 1.00 97.69 82 ARG A O 1
ATOM 684 N N . LYS A 1 83 ? 3.133 6.392 5.417 1.00 96.44 83 LYS A N 1
ATOM 685 C CA . LYS A 1 83 ? 1.817 6.990 5.202 1.00 96.44 83 LYS A CA 1
ATOM 686 C C . LYS A 1 83 ? 0.681 6.128 5.748 1.00 96.44 83 LYS A C 1
ATOM 688 O O . LYS A 1 83 ? -0.259 6.684 6.304 1.00 96.44 83 LYS A O 1
ATOM 693 N N . ALA A 1 84 ? 0.767 4.805 5.623 1.00 94.62 84 ALA A N 1
ATOM 694 C CA . ALA A 1 84 ? -0.187 3.888 6.241 1.00 94.62 84 ALA A CA 1
ATOM 695 C C . ALA A 1 84 ? -0.198 4.052 7.771 1.00 94.62 84 ALA A C 1
ATOM 697 O O . ALA A 1 84 ? -1.268 4.182 8.358 1.00 94.62 84 ALA A O 1
ATOM 698 N N . ASP A 1 85 ? 0.978 4.154 8.399 1.00 95.25 85 ASP A N 1
ATOM 699 C CA . ASP A 1 85 ? 1.093 4.372 9.849 1.00 95.25 85 ASP A CA 1
ATOM 700 C C . ASP A 1 85 ? 0.577 5.750 10.288 1.00 95.25 85 ASP A C 1
ATOM 702 O O . ASP A 1 85 ? 0.038 5.909 11.382 1.00 95.25 85 ASP A O 1
ATOM 706 N N . GLU A 1 86 ? 0.772 6.786 9.470 1.00 94.50 86 GLU A N 1
ATOM 707 C CA . GLU A 1 86 ? 0.177 8.106 9.707 1.00 94.50 86 GLU A CA 1
ATOM 708 C C . GLU A 1 86 ? -1.349 8.046 9.656 1.00 94.50 86 GLU A C 1
ATOM 710 O O . GLU A 1 86 ? -1.996 8.579 10.551 1.00 94.50 86 GLU A O 1
ATOM 715 N N . LEU A 1 87 ? -1.922 7.390 8.644 1.00 91.31 87 LEU A N 1
ATOM 716 C CA . LEU A 1 87 ? -3.372 7.251 8.502 1.00 91.31 87 LEU A CA 1
ATOM 717 C C . LEU A 1 87 ? -3.967 6.457 9.670 1.00 91.31 87 LEU A C 1
ATOM 719 O O . LEU A 1 87 ? -4.930 6.913 10.279 1.00 91.31 87 LEU A O 1
ATOM 723 N N . ALA A 1 88 ? -3.340 5.341 10.051 1.00 90.69 88 ALA A N 1
ATOM 724 C CA . ALA A 1 88 ? -3.758 4.544 11.202 1.00 90.69 88 ALA A CA 1
ATOM 725 C C . ALA A 1 88 ? -3.745 5.352 12.511 1.00 90.69 88 ALA A C 1
ATOM 727 O O . ALA A 1 88 ? -4.660 5.235 13.324 1.00 90.69 88 ALA A O 1
ATOM 728 N N . ARG A 1 89 ? -2.739 6.219 12.696 1.00 89.56 89 ARG A N 1
ATOM 729 C CA . ARG A 1 89 ? -2.640 7.100 13.870 1.00 89.56 89 ARG A CA 1
ATOM 730 C C . ARG A 1 89 ? -3.591 8.289 13.825 1.00 89.56 89 ARG A C 1
ATOM 732 O O . ARG A 1 89 ? -4.065 8.704 14.872 1.00 89.56 89 ARG A O 1
ATOM 739 N N . GLN A 1 90 ? -3.891 8.851 12.656 1.00 82.31 90 GLN A N 1
ATOM 740 C CA . GLN A 1 90 ? -4.818 9.985 12.546 1.00 82.31 90 GLN A CA 1
ATOM 741 C C . GLN A 1 90 ? -6.230 9.621 13.008 1.00 82.31 90 GLN A C 1
ATOM 743 O O . GLN A 1 90 ? -6.904 10.459 13.595 1.00 82.31 90 GLN A O 1
ATOM 748 N N . VAL A 1 91 ? -6.637 8.361 12.840 1.00 64.19 91 VAL A N 1
ATOM 749 C CA . VAL A 1 91 ? -7.911 7.835 13.353 1.00 64.19 91 VAL A CA 1
ATOM 750 C C . VAL A 1 91 ? -7.987 7.844 14.892 1.00 64.19 91 VAL A C 1
ATOM 752 O O . VAL A 1 91 ? -9.080 7.893 15.445 1.00 64.19 91 VAL A O 1
ATOM 755 N N . ILE A 1 92 ? -6.848 7.896 15.598 1.00 56.12 92 ILE A N 1
ATOM 756 C CA . ILE A 1 92 ? -6.789 8.095 17.063 1.00 56.12 92 ILE A CA 1
ATOM 757 C C . ILE A 1 92 ? -7.286 9.494 17.453 1.00 56.12 92 ILE A C 1
ATOM 759 O O . ILE A 1 92 ? -7.660 9.716 18.599 1.00 56.12 92 ILE A O 1
ATOM 763 N N . THR A 1 93 ? -7.327 10.439 16.511 1.00 47.66 93 THR A N 1
ATOM 764 C CA . THR A 1 93 ? -7.984 11.729 16.724 1.00 47.66 93 THR A CA 1
ATOM 765 C C . THR A 1 93 ? -9.434 11.564 16.281 1.00 47.66 93 THR A C 1
ATOM 767 O O . THR A 1 93 ? -9.702 11.665 15.080 1.00 47.66 93 THR A O 1
ATOM 770 N N . PRO A 1 94 ? -10.390 11.266 17.183 1.00 44.12 94 PRO A N 1
ATOM 771 C CA . PRO A 1 94 ? -11.783 11.278 16.786 1.00 44.12 94 PRO A CA 1
ATOM 772 C C . PRO A 1 94 ? -12.072 12.663 16.204 1.00 44.12 94 PRO A C 1
ATOM 774 O O . PRO A 1 94 ? -11.848 13.684 16.854 1.00 44.12 94 PRO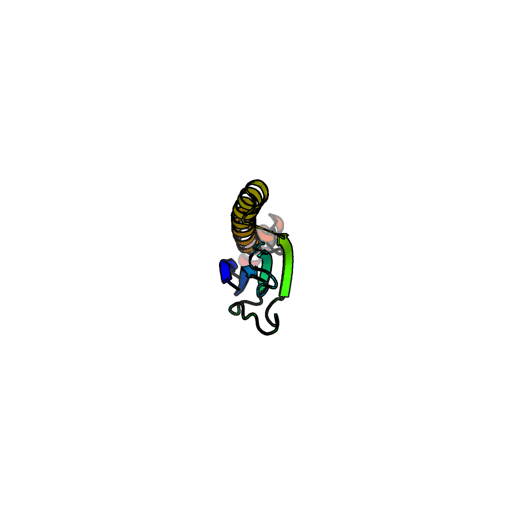 A O 1
ATOM 777 N N . SER A 1 95 ? -12.608 12.710 14.987 1.00 47.97 95 SER A N 1
ATOM 778 C CA . SER A 1 95 ? -13.174 13.922 14.376 1.00 47.97 95 SER A CA 1
ATOM 779 C C . SER A 1 95 ? -14.366 14.493 15.164 1.00 47.97 95 SER A C 1
ATOM 781 O O . SER A 1 95 ? -14.971 15.474 14.745 1.00 47.97 95 SER A O 1
ATOM 783 N N . GLY A 1 96 ? -14.677 13.902 16.319 1.00 46.25 96 GLY A N 1
ATOM 784 C CA . GLY A 1 96 ? -15.563 14.415 17.349 1.00 46.25 96 GLY A CA 1
ATOM 785 C C . GLY A 1 96 ? -14.932 14.340 18.739 1.00 46.25 96 GLY A C 1
ATOM 786 O O . GLY A 1 96 ? -15.603 13.917 19.676 1.00 46.25 96 GLY A O 1
ATOM 787 N N . ALA A 1 97 ? -13.659 14.722 18.904 1.00 44.00 97 ALA A N 1
ATOM 788 C CA . ALA A 1 97 ? -13.208 15.188 20.210 1.00 44.00 97 ALA A CA 1
ATOM 789 C C . ALA A 1 97 ? -14.089 16.392 20.561 1.00 44.00 97 ALA A C 1
ATOM 791 O O . ALA A 1 97 ? -13.867 17.496 20.067 1.00 44.00 97 ALA A O 1
ATOM 792 N N . LEU A 1 98 ? -15.149 16.140 21.332 1.00 50.97 98 LEU A N 1
ATOM 793 C CA . LEU A 1 98 ? -15.901 17.160 22.041 1.00 50.97 98 LEU A CA 1
ATOM 794 C C . LEU A 1 98 ? -14.852 18.012 22.749 1.00 50.97 98 LEU A C 1
ATOM 796 O O . LEU A 1 98 ? -14.238 17.579 23.725 1.00 50.97 98 LEU A O 1
ATOM 800 N N . VAL A 1 99 ? -14.581 19.189 22.190 1.00 54.41 99 VAL A N 1
ATOM 801 C CA . VAL A 1 99 ? -13.842 20.233 22.879 1.00 54.41 99 VAL A CA 1
ATOM 802 C C . VAL A 1 99 ? -14.779 20.640 24.002 1.00 54.41 99 VAL A C 1
ATOM 804 O O . VAL A 1 99 ? -15.667 21.456 23.788 1.00 54.41 99 VAL A O 1
ATOM 807 N N . LEU A 1 100 ? -14.652 19.979 25.154 1.00 56.50 100 LEU A N 1
ATOM 808 C CA . LEU A 1 100 ? -15.317 20.402 26.375 1.00 56.50 100 LEU A CA 1
ATOM 809 C C . LEU A 1 100 ? -14.788 21.801 26.659 1.00 56.50 100 LEU A C 1
ATOM 811 O O . LEU A 1 100 ? -13.627 21.984 27.027 1.00 56.50 100 LEU A O 1
ATOM 815 N N . THR A 1 101 ? -15.617 22.794 26.374 1.00 67.62 101 THR A N 1
ATOM 816 C CA . THR A 1 101 ? -15.318 24.177 26.713 1.00 67.62 101 THR A CA 1
ATOM 817 C C . THR A 1 101 ? -15.421 24.328 28.231 1.00 67.62 101 THR A C 1
ATOM 819 O O . THR A 1 101 ? -16.089 23.529 28.888 1.00 67.62 101 THR A O 1
ATOM 822 N N . GLU A 1 102 ? -14.790 25.344 28.828 1.00 69.12 102 GLU A N 1
ATOM 823 C CA . GLU A 1 102 ? -14.944 25.608 30.275 1.00 69.12 102 GLU A CA 1
ATOM 824 C C . GLU A 1 102 ? -16.422 25.680 30.696 1.00 69.12 102 GLU A C 1
ATOM 826 O O . GLU A 1 102 ? -16.782 25.216 31.774 1.00 69.12 102 GLU A O 1
ATOM 831 N N . LYS A 1 103 ? -17.304 26.138 29.796 1.00 67.88 103 LYS A N 1
ATOM 832 C CA . LYS A 1 103 ? -18.755 26.152 30.013 1.00 67.88 103 LYS A CA 1
ATOM 833 C C . LYS A 1 103 ? -19.373 24.761 30.167 1.00 67.88 103 LYS A C 1
ATOM 835 O O . LYS A 1 103 ? -20.312 24.611 30.944 1.00 67.88 103 LYS A O 1
ATOM 840 N N . ASP A 1 104 ? -18.865 23.754 29.462 1.00 66.75 104 ASP A N 1
ATOM 841 C CA . ASP A 1 104 ? -19.368 22.378 29.560 1.00 66.75 104 ASP A CA 1
ATOM 842 C C . ASP A 1 104 ? -18.944 21.728 30.889 1.00 66.75 104 ASP A C 1
ATOM 844 O O . ASP A 1 104 ? -19.704 20.964 31.488 1.00 66.75 104 ASP A O 1
ATOM 848 N N . LEU A 1 105 ? -17.760 22.090 31.398 1.00 66.88 105 LEU A N 1
ATOM 849 C CA . LEU A 1 105 ? -17.268 21.679 32.717 1.00 66.88 105 LEU A CA 1
ATOM 850 C C . LEU A 1 105 ? -18.032 22.374 33.857 1.00 66.88 105 LEU A C 1
ATOM 852 O O . LEU A 1 105 ? -18.411 21.714 34.826 1.00 66.88 105 LEU A O 1
ATOM 856 N N . GLU A 1 106 ? -18.328 23.671 33.730 1.00 68.25 106 GLU A N 1
ATOM 857 C CA . GLU A 1 106 ? -19.163 24.406 34.694 1.00 68.25 106 GLU A CA 1
ATOM 858 C C . GLU A 1 106 ? -20.608 23.883 34.725 1.00 68.25 106 GLU A C 1
ATOM 860 O O . GLU A 1 106 ? -21.198 23.738 35.798 1.00 68.25 106 GLU A O 1
ATOM 865 N N . ALA A 1 107 ? -21.185 23.543 33.568 1.00 65.75 107 ALA A N 1
ATOM 866 C CA . ALA A 1 107 ? -22.524 22.959 33.490 1.00 65.75 107 ALA A CA 1
ATOM 867 C C . ALA A 1 107 ? -22.594 21.579 34.171 1.00 65.75 107 ALA A C 1
ATOM 869 O O . ALA A 1 107 ? -23.549 21.297 34.899 1.00 65.75 107 ALA A O 1
ATOM 870 N N . ALA A 1 108 ? -21.566 20.742 33.998 1.00 64.38 108 ALA A N 1
ATOM 871 C CA . ALA A 1 108 ? -21.475 19.440 34.658 1.00 64.38 108 ALA A CA 1
ATOM 872 C C . ALA A 1 108 ? -21.279 19.562 36.183 1.00 64.38 108 ALA A C 1
ATOM 874 O O . ALA A 1 108 ? -21.895 18.813 36.944 1.00 64.38 108 ALA A O 1
ATOM 875 N N . ALA A 1 109 ? -20.482 20.533 36.641 1.00 63.03 109 ALA A N 1
ATOM 876 C CA . ALA A 1 109 ? -20.287 20.805 38.066 1.00 63.03 109 ALA A CA 1
ATOM 877 C C . ALA A 1 109 ? -21.583 21.286 38.749 1.00 63.03 109 ALA A C 1
ATOM 879 O O . ALA A 1 109 ? -21.913 20.835 39.847 1.00 63.03 109 ALA A O 1
ATOM 880 N N . ASN A 1 110 ? -22.364 22.135 38.074 1.00 61.44 110 ASN A N 1
ATOM 881 C CA . ASN A 1 110 ? -23.655 22.609 38.576 1.00 61.44 110 ASN A CA 1
ATOM 882 C C . ASN A 1 110 ? -24.729 21.508 38.602 1.00 61.44 110 ASN A C 1
ATOM 884 O O . ASN A 1 110 ? -25.570 21.495 39.499 1.00 61.44 110 ASN A O 1
ATOM 888 N N . ALA A 1 111 ? -24.686 20.558 37.663 1.00 59.25 111 ALA A N 1
ATOM 889 C CA . ALA A 1 111 ? -25.592 19.409 37.649 1.00 59.25 111 ALA A CA 1
ATOM 890 C C . ALA A 1 111 ? -25.309 18.413 38.793 1.00 59.25 111 ALA A C 1
ATOM 892 O O . ALA A 1 111 ? -26.239 17.808 39.322 1.00 59.25 111 ALA A O 1
ATOM 893 N N . ALA A 1 112 ? -24.048 18.268 39.215 1.00 58.19 112 ALA A N 1
ATOM 894 C CA . ALA A 1 112 ? -23.658 17.376 40.310 1.00 58.19 112 ALA A CA 1
ATOM 895 C C . ALA A 1 112 ? -23.918 17.960 41.717 1.00 58.19 112 ALA A C 1
ATOM 897 O O . ALA A 1 112 ? -24.028 17.207 42.681 1.00 58.19 112 ALA A O 1
ATOM 898 N N . GLY A 1 113 ? -24.040 19.287 41.850 1.00 53.06 113 GLY A N 1
ATOM 899 C CA . GLY A 1 113 ? -24.303 19.972 43.126 1.00 53.06 113 GLY A CA 1
ATOM 900 C C . GLY A 1 113 ? -25.784 20.095 43.515 1.00 53.06 113 GLY A C 1
ATOM 901 O O . GLY A 1 113 ? -26.099 20.664 44.559 1.00 53.06 113 GLY A O 1
ATOM 902 N N . GLY A 1 114 ? -26.701 19.593 42.684 1.00 51.25 114 GLY A N 1
ATOM 903 C CA . GLY A 1 114 ? -28.150 19.749 42.831 1.00 51.25 114 GLY A CA 1
ATOM 904 C C . GLY A 1 114 ? -28.874 18.533 43.413 1.00 51.25 114 GLY A C 1
ATOM 905 O O . GLY A 1 114 ? -29.895 18.133 42.868 1.00 51.25 114 GLY A O 1
ATOM 906 N N . MET A 1 115 ? -28.376 17.937 44.497 1.00 42.00 115 MET A N 1
ATOM 907 C CA . MET A 1 115 ? -29.156 16.998 45.317 1.00 42.00 115 MET A CA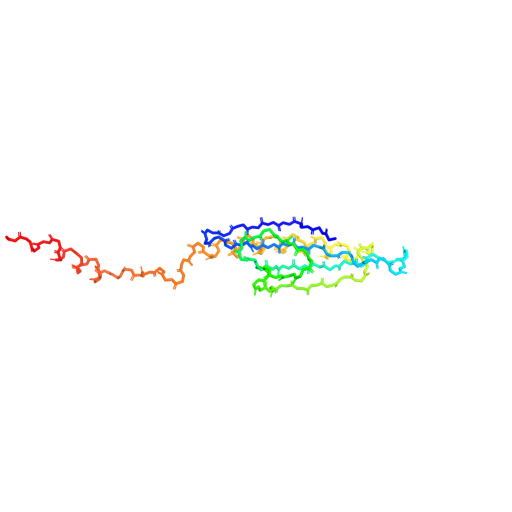 1
ATOM 908 C C . MET A 1 115 ? -29.368 17.619 46.700 1.00 42.00 115 MET A C 1
ATOM 910 O O . MET A 1 115 ? -28.477 17.595 47.548 1.00 42.00 115 MET A O 1
ATOM 914 N N . LYS A 1 116 ? -30.544 18.223 46.888 1.00 47.03 116 LYS A N 1
ATOM 915 C CA . LYS A 1 116 ? -31.161 18.390 48.207 1.00 47.03 116 LYS A CA 1
ATOM 916 C C . LYS A 1 116 ? -32.045 17.186 48.486 1.00 47.03 116 LYS A C 1
ATOM 918 O O . LYS A 1 116 ? -32.697 16.731 47.520 1.00 47.03 116 LYS A O 1
#

Sequence (116 aa):
MVVLHTAAACDGRNYVVVEYAPKQGCRWYEARRLVLAETDGTLYYQTNGRNVVRIFKDISYDDVRSRSVRWEYRGMVERLKRKADELARQVITPSGALVLTEKDLEAAANAAGGMK

pLDDT: mean 78.82, std 16.38, range [42.0, 97.81]

Secondary structure (DSSP, 8-state):
-EEEEEEE-TTS-EEEEEEE-PPPS-TT---EEEEEEEESSS---TTT-TTEEEEEEEEEES-TTSHHHHHHHHHHHHHHHHHHHHHHHHTTS-TT-----HHHHHHHHHHHT---

Radius of gyration: 22.17 Å; chains: 1; bounding box: 50×38×69 Å